Protein AF-A0A660XBN3-F1 (afdb_monomer_lite)

Structure (mmCIF, N/CA/C/O backbone):
data_AF-A0A660XBN3-F1
#
_entry.id   AF-A0A660XBN3-F1
#
loop_
_atom_site.group_PDB
_atom_site.id
_atom_site.type_symbol
_atom_site.label_atom_id
_atom_site.label_alt_id
_atom_site.label_comp_id
_atom_site.label_asym_id
_atom_site.label_entity_id
_atom_site.label_seq_id
_atom_site.pdbx_PDB_ins_code
_atom_site.Cartn_x
_atom_site.Cartn_y
_atom_site.Cartn_z
_atom_site.occupancy
_atom_site.B_iso_or_equiv
_atom_site.auth_seq_id
_atom_site.auth_comp_id
_atom_site.auth_asym_id
_atom_site.auth_atom_id
_atom_site.pdbx_PDB_model_num
ATOM 1 N N . MET A 1 1 ? -25.015 -13.557 -4.020 1.00 44.12 1 MET A N 1
ATOM 2 C CA . MET A 1 1 ? -23.562 -13.424 -3.780 1.00 44.12 1 MET A CA 1
ATOM 3 C C . MET A 1 1 ? -23.362 -12.392 -2.683 1.00 44.12 1 MET A C 1
ATOM 5 O O . MET A 1 1 ? -23.742 -11.255 -2.898 1.00 44.12 1 MET A O 1
ATOM 9 N N . GLY A 1 2 ? -22.873 -12.785 -1.503 1.00 47.41 2 GLY A N 1
ATOM 10 C CA . GLY A 1 2 ? -22.709 -11.853 -0.381 1.00 47.41 2 GLY A CA 1
ATOM 11 C C . GLY A 1 2 ? -21.627 -10.809 -0.650 1.00 47.41 2 GLY A C 1
ATOM 12 O O . GLY A 1 2 ? -20.567 -11.155 -1.177 1.00 47.41 2 GLY A O 1
ATOM 13 N N . ASP A 1 3 ? -21.902 -9.559 -0.277 1.00 54.78 3 ASP A N 1
ATOM 14 C CA . ASP A 1 3 ? -20.990 -8.418 -0.332 1.00 54.78 3 ASP A CA 1
ATOM 15 C C . ASP A 1 3 ? -19.648 -8.749 0.333 1.00 54.78 3 ASP A C 1
ATOM 17 O O . ASP A 1 3 ? -19.483 -8.665 1.555 1.00 54.78 3 ASP A O 1
ATOM 21 N N . LYS A 1 4 ? -18.650 -9.149 -0.459 1.00 61.28 4 LYS A N 1
ATOM 22 C CA . LYS A 1 4 ? -17.285 -9.319 0.043 1.00 61.28 4 LYS A CA 1
ATOM 23 C C . LYS A 1 4 ? -16.676 -7.933 0.234 1.00 61.28 4 LYS A C 1
ATOM 25 O O . LYS A 1 4 ? -15.980 -7.426 -0.638 1.00 61.28 4 LYS A O 1
ATOM 30 N N . LYS A 1 5 ? -16.953 -7.317 1.386 1.00 79.25 5 LYS A N 1
ATOM 31 C CA . LYS A 1 5 ? -16.292 -6.077 1.809 1.00 79.25 5 LYS A CA 1
ATOM 32 C C . LYS A 1 5 ? -14.772 -6.262 1.793 1.00 79.25 5 LYS A C 1
ATOM 34 O O . LYS A 1 5 ? -14.265 -7.266 2.297 1.00 79.25 5 LYS A O 1
ATOM 39 N N . THR A 1 6 ? -14.063 -5.279 1.244 1.00 92.00 6 THR A N 1
ATOM 40 C CA . THR A 1 6 ? -12.599 -5.177 1.269 1.00 92.00 6 THR A CA 1
ATOM 41 C C . THR A 1 6 ? -12.109 -5.122 2.719 1.00 92.00 6 THR A C 1
ATOM 43 O O . THR A 1 6 ? -12.410 -4.169 3.431 1.00 92.00 6 THR A O 1
ATOM 46 N N . LYS A 1 7 ? -11.374 -6.149 3.166 1.00 94.81 7 LYS A N 1
ATOM 47 C CA . LYS A 1 7 ? -10.889 -6.289 4.556 1.00 94.81 7 LYS A CA 1
ATOM 48 C C . LYS A 1 7 ? -9.453 -5.811 4.749 1.00 94.81 7 LYS A C 1
ATOM 50 O O . LYS A 1 7 ? -8.996 -5.680 5.882 1.00 94.81 7 LYS A O 1
ATOM 55 N N . GLY A 1 8 ? -8.720 -5.587 3.665 1.00 95.81 8 GLY A N 1
ATOM 56 C CA . GLY A 1 8 ? -7.348 -5.103 3.706 1.00 95.81 8 GLY A CA 1
ATOM 57 C C . GLY A 1 8 ? -7.087 -4.000 2.696 1.00 95.81 8 GLY A C 1
ATOM 58 O O . GLY A 1 8 ? -7.923 -3.695 1.853 1.00 95.81 8 GLY A O 1
ATOM 59 N N . HIS A 1 9 ? -5.903 -3.416 2.776 1.00 96.12 9 HIS A N 1
ATOM 60 C CA . HIS A 1 9 ? -5.428 -2.416 1.830 1.00 96.12 9 HIS A CA 1
ATOM 61 C C . HIS A 1 9 ? -3.929 -2.612 1.627 1.00 96.12 9 HIS A C 1
ATOM 63 O O . HIS A 1 9 ? -3.234 -3.057 2.542 1.00 96.12 9 HIS A O 1
ATOM 69 N N . VAL A 1 10 ? -3.438 -2.340 0.422 1.00 96.94 10 VAL A N 1
ATOM 70 C CA . VAL A 1 10 ? -2.020 -2.488 0.091 1.00 96.94 10 VAL A CA 1
ATOM 71 C C . VAL A 1 10 ? -1.501 -1.164 -0.426 1.00 96.94 10 VAL A C 1
ATOM 73 O O . VAL A 1 10 ? -2.105 -0.558 -1.305 1.00 96.94 10 VAL A O 1
ATOM 76 N N . VAL A 1 11 ? -0.361 -0.750 0.109 1.00 96.62 11 VAL A N 1
ATOM 77 C CA . VAL A 1 11 ? 0.381 0.417 -0.359 1.00 96.62 11 VAL A CA 1
ATOM 78 C C . VAL A 1 11 ? 1.691 -0.079 -0.931 1.00 96.62 11 VAL A C 1
ATOM 80 O O . VAL A 1 11 ? 2.407 -0.835 -0.274 1.00 96.62 11 VAL A O 1
ATOM 83 N N . VAL A 1 12 ? 1.982 0.335 -2.161 1.00 97.56 12 VAL A N 1
ATOM 84 C CA . VAL A 1 12 ? 3.256 0.053 -2.817 1.00 97.56 12 VAL A CA 1
ATOM 85 C C . VAL A 1 12 ? 4.088 1.326 -2.810 1.00 97.56 12 VAL A C 1
ATOM 87 O O . VAL A 1 12 ? 3.645 2.361 -3.308 1.00 97.56 12 VAL A O 1
ATOM 90 N N . ASN A 1 13 ? 5.294 1.252 -2.253 1.00 97.38 13 ASN A N 1
ATOM 91 C CA . ASN A 1 13 ? 6.286 2.299 -2.426 1.00 97.38 13 ASN A CA 1
ATOM 92 C C . ASN A 1 13 ? 6.848 2.203 -3.849 1.00 97.38 13 ASN A C 1
ATOM 94 O O . ASN A 1 13 ? 7.551 1.254 -4.201 1.00 97.38 13 ASN A O 1
ATOM 98 N N . ILE A 1 14 ? 6.503 3.199 -4.661 1.00 97.19 14 ILE A N 1
ATOM 99 C CA . ILE A 1 14 ? 6.804 3.254 -6.092 1.00 97.19 14 ILE A CA 1
ATOM 100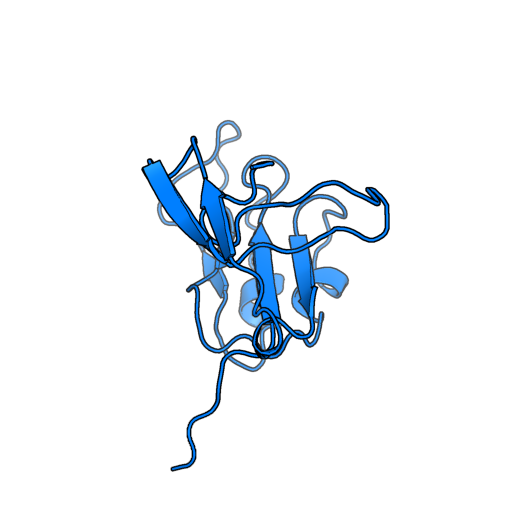 C C . ILE A 1 14 ? 8.316 3.228 -6.356 1.00 97.19 14 ILE A C 1
ATOM 102 O O . ILE A 1 14 ? 8.740 2.587 -7.311 1.00 97.19 14 ILE A O 1
ATOM 106 N N . GLU A 1 15 ? 9.131 3.859 -5.508 1.00 96.69 15 GLU A N 1
ATOM 107 C CA . GLU A 1 15 ? 10.580 3.998 -5.735 1.00 96.69 15 GLU A CA 1
ATOM 108 C C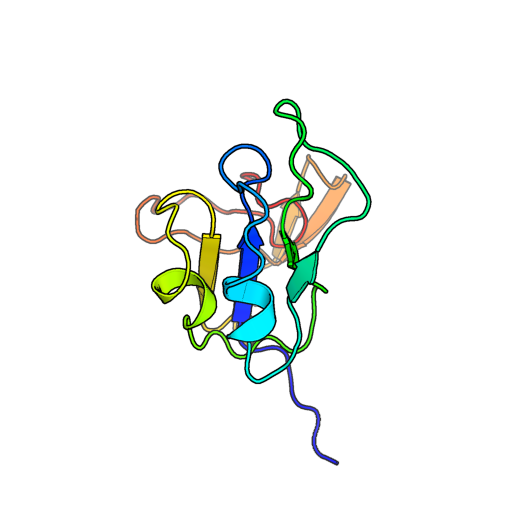 . GLU A 1 15 ? 11.400 2.792 -5.243 1.00 96.69 15 GLU A C 1
ATOM 110 O O . GLU A 1 15 ? 12.469 2.488 -5.783 1.00 96.69 15 GLU A O 1
ATOM 115 N N . GLU A 1 16 ? 10.875 2.062 -4.258 1.00 97.44 16 GLU A N 1
ATOM 116 C CA . GLU A 1 16 ? 11.467 0.810 -3.765 1.00 97.44 16 GLU A CA 1
ATOM 117 C C . GLU A 1 16 ? 11.054 -0.397 -4.620 1.00 97.44 16 GLU A C 1
ATOM 119 O O . GLU A 1 16 ? 11.783 -1.382 -4.730 1.00 97.44 16 GLU A O 1
ATOM 124 N N . CYS A 1 17 ? 9.886 -0.340 -5.265 1.00 98.25 17 CYS A N 1
ATOM 125 C CA . CYS A 1 17 ? 9.406 -1.424 -6.109 1.00 98.25 17 CYS A CA 1
ATOM 126 C C . CYS A 1 17 ? 10.233 -1.550 -7.401 1.00 98.25 17 CYS A C 1
ATOM 128 O O . CYS A 1 17 ? 10.216 -0.674 -8.264 1.00 98.25 17 CYS A O 1
ATOM 130 N N . LYS A 1 18 ? 10.887 -2.703 -7.581 1.00 97.62 18 LYS A N 1
ATOM 131 C CA . LYS A 1 18 ? 11.665 -3.038 -8.791 1.00 97.62 18 LYS A CA 1
ATOM 132 C C . LYS A 1 18 ? 10.862 -3.749 -9.888 1.00 97.62 18 LYS A C 1
ATOM 134 O O . LYS A 1 18 ? 11.440 -4.256 -10.841 1.00 97.62 18 LYS A O 1
ATOM 139 N N . GLY A 1 19 ? 9.538 -3.841 -9.749 1.00 97.38 19 GLY A N 1
ATOM 140 C CA . GLY A 1 19 ? 8.670 -4.376 -10.806 1.00 97.38 19 GLY A CA 1
ATOM 141 C C . GLY A 1 19 ? 8.838 -5.867 -11.127 1.00 97.38 19 GLY A C 1
ATOM 142 O O . GLY A 1 19 ? 8.562 -6.276 -12.246 1.00 97.38 19 GLY A O 1
ATOM 143 N N . CYS A 1 20 ? 9.279 -6.696 -10.173 1.00 97.69 20 CYS A N 1
ATOM 144 C CA . CYS A 1 20 ? 9.540 -8.127 -10.408 1.00 97.69 20 CYS A CA 1
ATOM 145 C C . CYS A 1 20 ? 8.290 -9.007 -10.620 1.00 97.69 20 CYS A C 1
ATOM 147 O O . CYS A 1 20 ? 8.433 -10.185 -10.919 1.00 97.69 20 CYS A O 1
ATOM 149 N N . GLY A 1 21 ? 7.078 -8.488 -10.402 1.00 97.69 21 GLY A N 1
ATOM 150 C CA . GLY A 1 21 ? 5.823 -9.220 -10.639 1.00 97.69 21 GLY A CA 1
ATOM 151 C C . GLY A 1 21 ? 5.444 -10.288 -9.601 1.00 97.69 21 GLY A C 1
ATOM 152 O O . GLY A 1 21 ? 4.276 -10.656 -9.528 1.00 97.69 21 GLY A O 1
ATOM 153 N N . LEU A 1 22 ? 6.352 -10.717 -8.717 1.00 98.44 22 LEU A N 1
ATOM 154 C CA . LEU A 1 22 ? 6.089 -11.797 -7.746 1.00 98.44 22 LEU A CA 1
ATOM 155 C C . LEU A 1 22 ? 4.850 -11.559 -6.866 1.00 98.44 22 LEU A C 1
ATOM 157 O O . LEU A 1 22 ? 4.083 -12.476 -6.589 1.00 98.44 22 LEU A O 1
ATOM 161 N N . CYS A 1 23 ? 4.623 -10.318 -6.430 1.00 98.38 23 CYS A N 1
ATOM 162 C CA . CYS A 1 23 ? 3.456 -9.969 -5.617 1.00 98.38 23 CYS A CA 1
ATOM 163 C C . CYS A 1 23 ? 2.132 -10.006 -6.399 1.00 98.38 23 CYS A C 1
ATOM 165 O O . CYS A 1 23 ? 1.084 -10.231 -5.793 1.00 98.38 23 CYS A O 1
ATOM 167 N N . VAL A 1 24 ? 2.180 -9.785 -7.717 1.00 98.44 24 VAL A N 1
ATOM 168 C CA . VAL A 1 24 ? 1.029 -9.880 -8.623 1.00 98.44 24 VAL A CA 1
ATOM 169 C C . VAL A 1 24 ? 0.632 -11.345 -8.766 1.00 98.44 24 VAL A C 1
ATOM 171 O O . VAL A 1 24 ? -0.515 -11.683 -8.491 1.00 98.44 24 VAL A O 1
ATOM 174 N N . GLU A 1 25 ? 1.592 -12.217 -9.084 1.00 98.44 25 GLU A N 1
ATOM 175 C CA . GLU A 1 25 ? 1.364 -13.661 -9.230 1.00 98.44 25 GLU A CA 1
ATOM 176 C C . GLU A 1 25 ? 0.915 -14.323 -7.923 1.00 98.44 25 GLU A C 1
ATOM 178 O O . GLU A 1 25 ? 0.013 -15.158 -7.913 1.00 98.44 25 GLU A O 1
ATOM 183 N N . ALA A 1 26 ? 1.506 -13.927 -6.794 1.00 98.06 26 ALA A N 1
ATOM 184 C CA . ALA A 1 26 ? 1.199 -14.521 -5.498 1.00 98.06 26 ALA A CA 1
ATOM 185 C C . ALA A 1 26 ? -0.148 -14.059 -4.906 1.00 98.06 26 ALA A C 1
ATOM 187 O O . ALA A 1 26 ? -0.573 -14.576 -3.870 1.00 98.06 26 ALA A O 1
ATOM 188 N N . CYS A 1 27 ? -0.822 -13.065 -5.496 1.00 98.31 27 CYS A N 1
ATOM 189 C CA . CYS A 1 27 ? -2.054 -12.515 -4.942 1.00 98.31 27 CYS A CA 1
ATOM 190 C C . CYS A 1 27 ? -3.255 -13.447 -5.207 1.00 98.31 27 CYS A C 1
ATOM 192 O O . CYS A 1 27 ? -3.773 -13.465 -6.320 1.00 98.31 27 CYS A O 1
ATOM 194 N N . PRO A 1 28 ? -3.831 -14.128 -4.194 1.00 97.44 28 PRO A N 1
ATOM 195 C CA . PRO A 1 28 ? -4.888 -15.124 -4.422 1.00 97.44 28 PRO A CA 1
ATOM 196 C C . PRO A 1 28 ? -6.223 -14.519 -4.888 1.00 97.44 28 PRO A C 1
ATOM 198 O O . PRO A 1 28 ? -7.143 -15.241 -5.263 1.00 97.44 28 PRO A O 1
ATOM 201 N N . VAL A 1 29 ? -6.359 -13.195 -4.793 1.00 97.12 29 VAL A N 1
ATOM 202 C CA . VAL A 1 29 ? -7.564 -12.444 -5.173 1.00 97.12 29 VAL A CA 1
ATOM 203 C C . VAL A 1 29 ? -7.304 -11.453 -6.310 1.00 97.12 29 VAL A C 1
ATOM 205 O O . VAL A 1 29 ? -8.202 -10.686 -6.641 1.00 97.12 29 VAL A O 1
ATOM 208 N N . ASN A 1 30 ? -6.109 -11.478 -6.915 1.00 97.38 30 ASN A N 1
ATOM 209 C CA . ASN A 1 30 ? -5.754 -10.706 -8.113 1.00 97.38 30 ASN A CA 1
ATOM 210 C C . ASN A 1 30 ? -6.038 -9.194 -8.005 1.00 97.38 30 ASN A C 1
ATOM 212 O O . ASN A 1 30 ? -6.624 -8.590 -8.901 1.00 97.38 30 ASN A O 1
ATOM 216 N N . VAL A 1 31 ? -5.648 -8.573 -6.885 1.00 97.88 31 VAL A N 1
ATOM 217 C CA . VAL A 1 31 ? -5.857 -7.127 -6.644 1.00 97.88 31 VAL A CA 1
ATOM 218 C C . VAL A 1 31 ? -4.598 -6.281 -6.841 1.00 97.88 31 VAL A C 1
ATOM 220 O O . VAL A 1 31 ? -4.627 -5.071 -6.618 1.00 97.88 31 VAL A O 1
ATOM 223 N N . LEU A 1 32 ? -3.494 -6.909 -7.237 1.00 98.31 32 LEU A N 1
ATOM 224 C CA . LEU A 1 32 ? -2.248 -6.249 -7.614 1.00 98.31 32 LEU A CA 1
ATOM 225 C C . LEU A 1 32 ? -2.023 -6.434 -9.113 1.00 98.31 32 LEU A C 1
ATOM 227 O O . LEU A 1 32 ? -2.378 -7.473 -9.660 1.00 98.31 32 LEU A O 1
ATOM 231 N N . TYR A 1 33 ? -1.436 -5.437 -9.762 1.00 98.25 33 TYR A N 1
ATOM 232 C CA . TYR A 1 33 ? -1.087 -5.474 -11.181 1.00 98.25 33 TYR A CA 1
ATOM 233 C C . TYR A 1 33 ? 0.180 -4.661 -11.435 1.00 98.25 33 TYR A C 1
ATOM 235 O O . TYR A 1 33 ? 0.601 -3.870 -10.591 1.00 98.25 33 TYR A O 1
ATOM 243 N N . GLN A 1 34 ? 0.808 -4.864 -12.587 1.00 97.88 34 GLN A N 1
ATOM 244 C CA . GLN A 1 34 ? 1.985 -4.104 -12.988 1.00 97.88 34 GLN A CA 1
ATOM 245 C C . GLN A 1 34 ? 1.559 -2.788 -13.653 1.00 97.88 34 GLN A C 1
ATOM 247 O O . GLN A 1 34 ? 0.706 -2.775 -14.536 1.00 97.88 34 GLN A O 1
ATOM 252 N N . SER A 1 35 ? 2.130 -1.677 -13.197 1.00 97.56 35 SER A N 1
ATOM 253 C CA . SER A 1 35 ? 1.891 -0.335 -13.732 1.00 97.56 35 SER A CA 1
ATOM 254 C C . SER A 1 35 ? 2.396 -0.212 -15.168 1.00 97.56 35 SER A C 1
ATOM 256 O O . SER A 1 35 ? 3.516 -0.617 -15.464 1.00 97.56 35 SER A O 1
ATOM 258 N N . GLU A 1 36 ? 1.650 0.476 -16.029 1.00 96.75 36 GLU A N 1
ATOM 259 C CA . GLU A 1 36 ? 2.134 0.903 -17.354 1.00 96.75 36 GLU A CA 1
ATOM 260 C C . GLU A 1 36 ? 3.147 2.059 -17.271 1.00 96.75 36 GLU A C 1
ATOM 262 O O . GLU A 1 36 ? 3.899 2.312 -18.206 1.00 96.75 36 GLU A O 1
ATOM 267 N N . LYS A 1 37 ? 3.194 2.766 -16.136 1.00 97.62 37 LYS A N 1
ATOM 268 C CA . LYS A 1 37 ? 4.133 3.867 -15.881 1.00 97.62 37 LYS A CA 1
ATOM 269 C C . LYS A 1 37 ? 5.433 3.363 -15.266 1.00 97.62 37 LYS A C 1
ATOM 271 O O . LYS A 1 37 ? 5.410 2.434 -14.456 1.00 97.62 37 LYS A O 1
ATOM 276 N N . PHE A 1 38 ? 6.513 4.082 -15.551 1.00 97.81 38 PHE A N 1
ATOM 277 C CA . PHE A 1 38 ? 7.809 3.921 -14.900 1.00 97.81 38 PHE A CA 1
ATOM 278 C C . PHE A 1 38 ? 7.923 4.777 -13.632 1.00 97.81 38 PHE A C 1
ATOM 280 O O . PHE A 1 38 ? 7.368 5.876 -13.568 1.00 97.81 38 PHE A O 1
ATOM 287 N N . ASN A 1 39 ? 8.657 4.279 -12.635 1.00 97.06 39 ASN A N 1
ATOM 288 C CA . ASN A 1 39 ? 9.191 5.103 -11.545 1.00 97.06 39 ASN A CA 1
ATOM 289 C C . ASN A 1 39 ? 10.472 5.841 -11.984 1.00 97.06 39 ASN A C 1
ATOM 291 O O . ASN A 1 39 ? 10.925 5.692 -13.122 1.00 97.06 39 ASN A O 1
ATOM 295 N N . THR A 1 40 ? 11.096 6.608 -11.082 1.00 97.69 40 THR A N 1
ATOM 296 C CA . THR A 1 40 ? 12.313 7.382 -11.412 1.00 97.69 40 THR A CA 1
ATOM 297 C C . THR A 1 40 ? 13.517 6.514 -11.797 1.00 97.69 40 THR A C 1
ATOM 299 O O . THR A 1 40 ? 14.478 7.003 -12.388 1.00 97.69 40 THR A O 1
ATOM 302 N N . ARG A 1 41 ? 13.456 5.212 -11.500 1.00 96.00 41 ARG A N 1
ATOM 303 C CA . ARG A 1 41 ? 14.510 4.222 -11.746 1.00 96.00 41 ARG A CA 1
ATOM 304 C C . ARG A 1 41 ? 14.237 3.347 -12.972 1.00 96.00 41 ARG A C 1
ATOM 306 O O . ARG A 1 41 ? 15.000 2.420 -13.224 1.00 96.00 41 ARG A O 1
ATOM 313 N N . GLY A 1 42 ? 13.168 3.624 -13.722 1.00 97.19 42 GLY A N 1
ATOM 314 C CA . GLY A 1 42 ? 12.833 2.903 -14.951 1.00 97.19 42 GLY A CA 1
ATOM 315 C C . GLY A 1 42 ? 12.120 1.563 -14.743 1.00 97.19 42 GLY A C 1
ATOM 316 O O . GLY A 1 42 ? 12.069 0.764 -15.673 1.00 97.19 42 GLY A O 1
ATOM 317 N N . TYR A 1 43 ? 11.545 1.300 -13.565 1.00 97.88 43 TYR A N 1
ATOM 318 C CA . TYR A 1 43 ? 10.775 0.078 -13.313 1.00 97.88 43 TYR A CA 1
ATOM 319 C C . TYR A 1 43 ? 9.270 0.298 -13.461 1.00 97.88 43 TYR A C 1
ATOM 321 O O . TYR A 1 43 ? 8.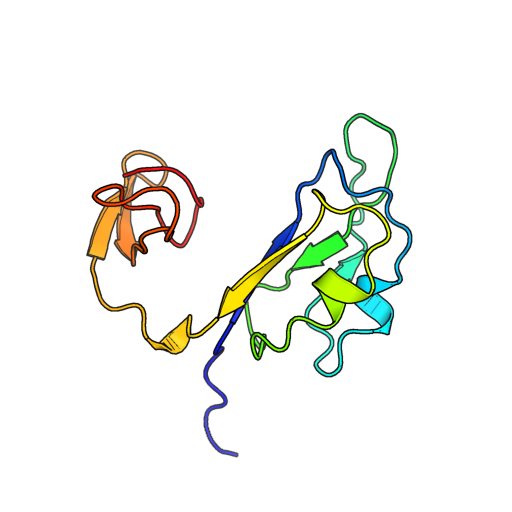713 1.282 -12.965 1.00 97.88 43 TYR A O 1
ATOM 329 N N . HIS A 1 44 ? 8.600 -0.678 -14.071 1.00 97.81 44 HIS A N 1
ATOM 330 C CA . HIS A 1 44 ? 7.149 -0.835 -14.005 1.00 97.81 44 HIS A CA 1
ATOM 331 C C . HIS A 1 44 ? 6.756 -1.390 -12.630 1.00 97.81 44 HIS A C 1
ATOM 333 O O . HIS A 1 44 ? 6.752 -2.597 -12.399 1.00 97.81 44 HIS A O 1
ATOM 339 N N . TYR A 1 45 ? 6.474 -0.499 -11.686 1.00 98.19 45 TYR A N 1
ATOM 340 C CA . TYR A 1 45 ? 6.145 -0.857 -10.307 1.00 98.19 45 TYR A CA 1
ATOM 341 C C . TYR A 1 45 ? 4.776 -1.545 -10.185 1.00 98.19 45 TYR A C 1
ATOM 343 O O . TYR A 1 45 ? 3.911 -1.412 -11.048 1.00 98.19 45 TYR A O 1
ATOM 351 N N . ALA A 1 46 ? 4.552 -2.270 -9.090 1.00 98.31 46 ALA A N 1
ATOM 352 C CA . ALA A 1 46 ? 3.247 -2.857 -8.797 1.00 98.31 46 ALA A CA 1
ATOM 353 C C . ALA A 1 46 ? 2.250 -1.794 -8.299 1.00 98.31 46 ALA A C 1
ATOM 355 O O . ALA A 1 46 ? 2.615 -0.877 -7.568 1.00 98.31 46 ALA A O 1
ATOM 356 N N . GLN A 1 47 ? 0.974 -1.940 -8.640 1.00 97.81 47 GLN A N 1
ATOM 357 C CA . GLN A 1 47 ? -0.122 -1.089 -8.187 1.00 97.81 47 GLN A CA 1
ATOM 358 C C . GLN A 1 47 ? -1.237 -1.923 -7.566 1.00 97.81 47 GLN A C 1
ATOM 360 O O . GLN A 1 47 ? -1.482 -3.064 -7.956 1.00 97.81 47 GLN A O 1
ATOM 365 N N . TYR A 1 48 ? -1.919 -1.333 -6.586 1.00 97.12 48 TYR A N 1
ATOM 366 C CA . TYR A 1 48 ? -3.099 -1.904 -5.949 1.00 97.12 48 TYR A CA 1
ATOM 367 C C . TYR A 1 48 ? -4.371 -1.376 -6.615 1.00 97.12 48 TYR A C 1
ATOM 369 O O . TYR A 1 48 ? -4.505 -0.179 -6.856 1.00 97.12 48 TYR A O 1
ATOM 377 N N . LYS A 1 49 ? -5.325 -2.271 -6.887 1.00 95.50 49 LYS A N 1
ATOM 378 C CA . LYS A 1 49 ? -6.609 -1.944 -7.525 1.00 95.50 49 LYS A CA 1
ATOM 379 C C . LYS A 1 49 ? -7.509 -1.043 -6.671 1.00 95.50 49 LYS A C 1
ATOM 381 O O . LYS A 1 49 ? -8.325 -0.309 -7.215 1.00 95.50 49 LYS A O 1
ATOM 386 N N . GLY A 1 50 ? -7.360 -1.087 -5.347 1.00 92.31 50 GLY A N 1
ATOM 387 C CA . GLY A 1 50 ? -8.162 -0.296 -4.407 1.00 92.31 50 GLY A CA 1
ATOM 388 C C . GLY A 1 50 ? -9.274 -1.086 -3.711 1.00 92.31 50 GLY A C 1
ATOM 389 O O . GLY A 1 50 ? -9.683 -0.711 -2.611 1.00 92.31 50 GLY A O 1
ATOM 390 N N . ASP A 1 51 ? -9.703 -2.217 -4.274 1.00 93.50 51 ASP A N 1
ATOM 391 C CA . ASP A 1 51 ? -10.768 -3.067 -3.739 1.00 93.50 51 ASP A CA 1
ATOM 392 C C . ASP A 1 51 ? -10.397 -4.560 -3.703 1.00 93.50 51 ASP A C 1
ATOM 394 O O . ASP A 1 51 ? -9.362 -4.985 -4.211 1.00 93.50 51 ASP A O 1
ATOM 398 N N . GLY A 1 52 ? -11.213 -5.368 -3.017 1.00 94.56 52 GLY A N 1
ATOM 399 C CA . GLY A 1 52 ? -11.111 -6.833 -3.012 1.00 94.56 52 GLY A CA 1
ATOM 400 C C . GLY A 1 52 ? -9.993 -7.425 -2.145 1.00 94.56 52 GLY A C 1
ATOM 401 O O . GLY A 1 52 ? -9.963 -8.639 -1.937 1.00 94.56 52 GLY A O 1
ATOM 402 N N . CYS A 1 53 ? -9.091 -6.606 -1.595 1.00 97.00 53 CYS A N 1
ATOM 403 C CA . CYS A 1 53 ? -8.013 -7.091 -0.737 1.00 97.00 53 CYS A CA 1
ATOM 404 C C . CYS A 1 53 ? -8.549 -7.718 0.561 1.00 97.00 53 CYS A C 1
ATOM 406 O O . CYS A 1 53 ? -9.401 -7.164 1.262 1.00 97.00 53 CYS A O 1
ATOM 408 N N . THR A 1 54 ? -7.997 -8.880 0.911 1.00 96.88 54 THR A N 1
ATOM 409 C CA . THR A 1 54 ? -8.327 -9.622 2.136 1.00 96.88 54 THR A CA 1
ATOM 410 C C . THR A 1 54 ? -7.424 -9.273 3.319 1.00 96.88 54 THR A C 1
ATOM 412 O O . THR A 1 54 ? -7.753 -9.619 4.451 1.00 96.88 54 THR A O 1
ATOM 415 N N . GLY A 1 55 ? -6.284 -8.616 3.073 1.00 96.56 55 GLY A N 1
ATOM 416 C CA . GLY A 1 55 ? -5.253 -8.356 4.084 1.00 96.56 55 GLY A CA 1
ATOM 417 C C . GLY A 1 55 ? -4.405 -9.584 4.447 1.00 96.56 55 GLY A C 1
ATOM 418 O O . GLY A 1 55 ? -3.817 -9.615 5.526 1.00 96.56 55 GLY A O 1
ATOM 419 N N . CYS A 1 56 ? -4.344 -10.607 3.581 1.00 97.31 56 CYS A N 1
ATOM 420 C CA . CYS A 1 56 ? -3.624 -11.862 3.856 1.00 97.31 56 CYS A CA 1
ATOM 421 C C . CYS A 1 56 ? -2.106 -11.698 4.063 1.00 97.31 56 CYS A C 1
ATOM 423 O O . CYS A 1 56 ? -1.512 -12.482 4.794 1.00 97.31 56 CYS A O 1
ATOM 425 N N . GLY A 1 57 ? -1.481 -10.688 3.453 1.00 97.12 57 GLY A N 1
ATOM 426 C CA . GLY A 1 57 ? -0.048 -10.417 3.602 1.00 97.12 57 GLY A CA 1
ATOM 427 C C . GLY A 1 57 ? 0.878 -11.233 2.695 1.00 97.12 57 GLY A C 1
ATOM 428 O O . GLY A 1 57 ? 2.079 -11.015 2.740 1.00 97.12 57 GLY A O 1
ATOM 429 N N . ILE A 1 58 ? 0.362 -12.120 1.837 1.00 98.12 58 ILE A N 1
ATOM 430 C CA . ILE A 1 58 ? 1.203 -12.950 0.950 1.00 98.12 58 ILE A CA 1
ATOM 431 C C . ILE A 1 58 ? 2.108 -12.086 0.060 1.00 98.12 58 ILE A C 1
ATOM 433 O O . ILE A 1 58 ? 3.297 -12.362 -0.036 1.00 98.12 58 ILE A O 1
ATOM 437 N N . CYS A 1 59 ? 1.577 -10.996 -0.507 1.00 98.06 59 CYS A N 1
ATOM 438 C CA . CYS A 1 59 ? 2.350 -10.071 -1.338 1.00 98.06 59 CYS A CA 1
ATOM 439 C C . CYS A 1 59 ? 3.542 -9.438 -0.605 1.00 98.06 59 CYS A C 1
ATOM 441 O O . CYS A 1 59 ? 4.563 -9.176 -1.230 1.00 98.06 59 CYS A O 1
ATOM 443 N N . PHE A 1 60 ? 3.414 -9.194 0.703 1.00 97.81 60 PHE A N 1
ATOM 444 C CA . PHE A 1 60 ? 4.496 -8.673 1.533 1.00 97.81 60 PHE A CA 1
ATOM 445 C C . PHE A 1 60 ? 5.609 -9.712 1.676 1.00 97.81 60 PHE A C 1
ATOM 447 O O . PHE A 1 60 ? 6.763 -9.410 1.405 1.00 97.81 60 PHE A O 1
ATOM 454 N N . TYR A 1 61 ? 5.254 -10.952 2.025 1.00 97.50 61 TYR A N 1
ATOM 455 C CA . TYR A 1 61 ? 6.229 -12.031 2.209 1.00 97.50 61 TYR A CA 1
ATOM 456 C C . TYR A 1 61 ? 6.869 -12.516 0.904 1.00 97.50 61 TYR A C 1
ATOM 458 O O . TYR A 1 61 ? 7.991 -13.009 0.930 1.00 97.50 61 TYR A O 1
ATOM 466 N N . SER A 1 62 ? 6.181 -12.385 -0.232 1.00 97.62 62 SER A N 1
ATOM 467 C CA . SER A 1 62 ? 6.731 -12.731 -1.545 1.00 97.62 62 SER A CA 1
ATOM 468 C C . SER A 1 62 ? 7.628 -11.637 -2.132 1.00 97.62 62 SER A C 1
ATOM 470 O O . SER A 1 62 ? 8.263 -11.861 -3.160 1.00 97.62 62 SER A O 1
ATOM 472 N N . CYS A 1 63 ? 7.629 -10.428 -1.561 1.00 98.00 63 CYS A N 1
ATOM 473 C CA . CYS A 1 63 ? 8.392 -9.313 -2.104 1.00 98.00 63 CYS A CA 1
ATOM 474 C C . CYS A 1 63 ? 9.866 -9.410 -1.682 1.00 98.00 63 CYS A C 1
ATOM 476 O O . CYS A 1 63 ? 10.142 -9.470 -0.485 1.00 98.00 63 CYS A O 1
ATOM 478 N N . PRO A 1 64 ? 10.825 -9.361 -2.625 1.00 97.38 64 PRO A N 1
ATOM 479 C CA . PRO A 1 64 ? 12.247 -9.348 -2.286 1.00 97.38 64 PRO A CA 1
ATOM 480 C C . PRO A 1 64 ? 12.718 -7.988 -1.744 1.00 97.38 64 PRO A C 1
ATOM 482 O O . PRO A 1 64 ? 13.819 -7.890 -1.211 1.00 97.38 64 PRO A O 1
ATOM 485 N N . GLU A 1 65 ? 11.896 -6.939 -1.869 1.00 97.31 65 GLU A N 1
ATOM 486 C CA . GLU A 1 65 ? 12.210 -5.577 -1.436 1.00 97.31 65 GLU A CA 1
ATOM 487 C C . GLU A 1 65 ? 11.431 -5.244 -0.147 1.00 97.31 65 GLU A C 1
ATOM 489 O O . GLU A 1 65 ? 10.233 -4.944 -0.213 1.00 97.31 65 GLU A O 1
ATOM 494 N N . PRO A 1 66 ? 12.068 -5.267 1.038 1.00 88.38 66 PRO A N 1
ATOM 495 C CA . PRO A 1 66 ? 11.364 -5.177 2.323 1.00 88.38 66 PRO A CA 1
ATOM 496 C C . PRO A 1 66 ? 10.616 -3.848 2.535 1.00 88.38 66 PRO A C 1
ATOM 498 O O . PRO A 1 66 ? 9.661 -3.801 3.306 1.00 88.38 66 PRO A O 1
ATOM 501 N N . GLY A 1 67 ? 11.022 -2.774 1.849 1.00 93.25 67 GLY A N 1
ATOM 502 C CA . GLY A 1 67 ? 10.377 -1.456 1.912 1.00 93.25 67 GLY A CA 1
ATOM 503 C C . GLY A 1 67 ? 9.317 -1.198 0.836 1.00 93.25 67 GLY A C 1
ATOM 504 O O . GLY A 1 67 ? 8.700 -0.132 0.837 1.00 93.25 67 GLY A O 1
ATOM 505 N N . ALA A 1 68 ? 9.101 -2.130 -0.099 1.00 97.50 68 ALA A N 1
ATOM 506 C CA . ALA A 1 68 ? 8.257 -1.874 -1.265 1.00 97.50 68 ALA A CA 1
ATOM 507 C C . ALA A 1 68 ? 6.760 -2.061 -1.003 1.00 97.50 68 ALA A C 1
ATOM 509 O O . ALA A 1 68 ? 5.954 -1.429 -1.681 1.00 97.50 68 ALA A O 1
ATOM 510 N N . ILE A 1 69 ? 6.360 -2.915 -0.058 1.00 97.62 69 ILE A N 1
ATOM 511 C CA . ILE A 1 69 ? 4.950 -3.244 0.182 1.00 97.62 69 ILE A CA 1
ATOM 512 C C . ILE A 1 69 ? 4.605 -3.030 1.651 1.00 97.62 69 ILE A C 1
ATOM 514 O O . ILE A 1 69 ? 5.304 -3.483 2.547 1.00 97.62 69 ILE A O 1
ATOM 518 N N . THR A 1 70 ? 3.476 -2.376 1.907 1.00 96.06 70 THR A N 1
ATOM 519 C CA . THR A 1 70 ? 2.843 -2.309 3.227 1.00 96.06 70 THR A CA 1
ATOM 520 C C . THR A 1 70 ? 1.427 -2.860 3.129 1.00 96.06 70 THR A C 1
ATOM 522 O O . THR A 1 70 ? 0.679 -2.511 2.213 1.00 96.06 70 THR A O 1
ATOM 525 N N . VAL A 1 71 ? 1.046 -3.727 4.070 1.00 96.44 71 VAL A N 1
ATOM 526 C CA . VAL A 1 71 ? -0.274 -4.370 4.098 1.00 96.44 71 VAL A CA 1
ATOM 527 C C . VAL A 1 71 ? -1.030 -3.950 5.348 1.00 96.44 71 VAL A C 1
ATOM 529 O O . VAL A 1 71 ? -0.627 -4.249 6.468 1.00 96.44 71 VAL A O 1
ATOM 532 N N . PHE A 1 72 ? -2.178 -3.320 5.139 1.00 94.81 72 PHE A N 1
ATOM 533 C CA . PHE A 1 72 ? -3.114 -2.939 6.186 1.00 94.81 72 PHE A CA 1
ATOM 534 C C . PHE A 1 72 ? -4.175 -4.024 6.337 1.00 94.81 72 PHE A C 1
ATOM 536 O O . PHE A 1 72 ? -4.784 -4.467 5.357 1.00 94.81 72 PHE A O 1
ATOM 543 N N . LYS A 1 73 ? -4.414 -4.448 7.577 1.00 93.12 73 LYS A N 1
ATOM 544 C CA . LYS A 1 73 ? -5.463 -5.411 7.937 1.00 93.12 73 LYS A CA 1
ATOM 545 C C . LYS A 1 73 ? -6.650 -4.681 8.560 1.00 93.12 73 LYS A C 1
ATOM 547 O O . LYS A 1 73 ? -6.490 -3.594 9.103 1.00 93.12 73 LYS A O 1
ATOM 552 N N . ARG A 1 74 ? -7.827 -5.317 8.531 1.00 91.62 74 ARG A N 1
ATOM 553 C CA . ARG A 1 74 ? -9.077 -4.795 9.119 1.00 91.62 74 ARG A CA 1
ATOM 554 C C . ARG A 1 74 ? -9.487 -3.430 8.546 1.00 91.62 74 ARG A C 1
ATOM 556 O O . ARG A 1 74 ? -10.043 -2.597 9.255 1.00 91.62 74 ARG A O 1
ATOM 563 N N . TRP A 1 75 ? -9.228 -3.207 7.258 1.00 93.31 75 TRP A N 1
ATOM 564 C CA . TRP A 1 75 ? -9.600 -1.979 6.547 1.00 93.31 75 TRP A CA 1
ATOM 565 C C . TRP A 1 75 ? -11.115 -1.724 6.581 1.00 93.31 75 TRP A C 1
ATOM 567 O O . TRP A 1 75 ? -11.564 -0.585 6.649 1.00 93.31 75 TRP A O 1
ATOM 577 N N . ASP A 1 76 ? -11.907 -2.796 6.640 1.00 91.38 76 ASP A N 1
ATOM 578 C CA . ASP A 1 76 ? -13.363 -2.774 6.799 1.00 91.38 76 ASP A CA 1
ATOM 579 C C . ASP A 1 76 ? -13.841 -2.231 8.157 1.00 91.38 76 ASP A C 1
ATOM 581 O O . ASP A 1 76 ? -15.036 -1.986 8.329 1.00 91.38 76 ASP A O 1
ATOM 585 N N . LYS A 1 77 ? -12.939 -2.080 9.134 1.00 91.69 77 LYS A N 1
ATOM 586 C CA . LYS A 1 77 ? -13.247 -1.606 10.490 1.00 91.69 77 LYS A CA 1
ATOM 587 C C . LYS A 1 77 ? -12.945 -0.128 10.705 1.00 91.69 77 LYS A C 1
ATOM 589 O O . LYS A 1 77 ? -13.183 0.368 11.801 1.00 91.69 77 LYS A O 1
ATOM 594 N N . ILE A 1 78 ? -12.443 0.577 9.694 1.00 91.88 78 ILE A N 1
ATOM 595 C CA . ILE A 1 78 ? -12.169 2.008 9.809 1.00 91.88 78 ILE A CA 1
ATOM 596 C C . ILE A 1 78 ? -13.494 2.777 9.803 1.00 91.88 78 ILE A C 1
ATOM 598 O O . ILE A 1 78 ? -14.241 2.741 8.826 1.00 91.88 78 ILE A O 1
ATOM 602 N N . THR A 1 79 ? -13.774 3.487 10.894 1.00 92.88 79 THR A N 1
ATOM 603 C CA . THR A 1 79 ? -15.018 4.257 11.066 1.00 92.88 79 THR A CA 1
ATOM 604 C C . THR A 1 79 ? -14.787 5.727 11.387 1.00 92.88 79 THR A C 1
ATOM 606 O O . THR A 1 79 ? -15.677 6.541 11.151 1.00 92.88 79 THR A O 1
ATOM 609 N N . GLU A 1 80 ? -13.617 6.084 11.919 1.00 95.00 80 GLU A N 1
ATOM 610 C CA . GLU A 1 80 ? -13.305 7.462 12.291 1.00 95.00 80 GLU A CA 1
ATOM 611 C C . GLU A 1 80 ? -13.082 8.321 11.045 1.00 95.00 80 GLU A C 1
ATOM 613 O O . GLU A 1 80 ? -12.394 7.904 10.111 1.00 95.00 80 GLU A O 1
ATOM 618 N N . LYS A 1 81 ? -13.660 9.525 11.034 1.00 96.12 81 LYS A N 1
ATOM 619 C CA . LYS A 1 81 ? -13.495 10.510 9.965 1.00 96.12 81 LYS A CA 1
ATOM 620 C C . LYS A 1 81 ? -12.849 11.777 10.496 1.00 96.12 81 LYS A C 1
ATOM 622 O O . LYS A 1 81 ? -13.167 12.219 11.596 1.00 96.12 81 LYS A O 1
ATOM 627 N N . ARG A 1 82 ? -11.981 12.381 9.686 1.00 96.25 82 ARG A N 1
ATOM 628 C CA . ARG A 1 82 ? -11.383 13.698 9.939 1.00 96.25 82 ARG A CA 1
ATOM 629 C C . ARG A 1 82 ? -11.227 14.467 8.635 1.00 96.25 82 ARG A C 1
ATOM 631 O O . ARG A 1 82 ? -11.155 13.874 7.556 1.00 96.25 82 ARG A O 1
ATOM 638 N N . PHE A 1 83 ? -11.161 15.790 8.735 1.00 96.94 83 PHE A N 1
ATOM 639 C CA . PHE A 1 83 ? -10.866 16.643 7.591 1.00 96.94 83 PHE A CA 1
ATOM 640 C C . PHE A 1 83 ? -9.405 16.465 7.164 1.00 96.94 83 PHE A C 1
ATOM 642 O O . PHE A 1 83 ? -8.492 16.681 7.954 1.00 96.94 83 PHE A O 1
ATOM 649 N N . CYS A 1 84 ? -9.178 16.074 5.913 1.00 96.75 84 CYS A N 1
ATOM 650 C CA . CYS A 1 84 ? -7.847 15.916 5.347 1.00 96.75 84 CYS A CA 1
ATOM 651 C C . CYS A 1 84 ? -7.513 17.120 4.464 1.00 96.75 84 CYS A C 1
ATOM 653 O O . CYS A 1 84 ? -8.051 17.244 3.365 1.00 96.75 84 CYS A O 1
ATOM 655 N N . LYS A 1 85 ? -6.550 17.947 4.887 1.00 96.25 85 LYS A N 1
ATOM 656 C CA . LYS A 1 85 ? -6.063 19.095 4.096 1.00 96.25 85 LYS A CA 1
ATOM 657 C C . LYS A 1 85 ? -5.501 18.692 2.727 1.00 96.25 85 LYS A C 1
ATOM 659 O O . LYS A 1 85 ? -5.601 19.448 1.774 1.00 96.25 85 LYS A O 1
ATOM 664 N N . ASN A 1 86 ? -4.934 17.489 2.614 1.00 95.50 86 ASN A N 1
ATOM 665 C CA . ASN A 1 86 ? -4.361 16.985 1.361 1.00 95.50 86 ASN A CA 1
ATOM 666 C C . ASN A 1 86 ? -5.415 16.519 0.343 1.00 95.50 86 ASN A C 1
ATOM 668 O O . ASN A 1 86 ? -5.108 16.421 -0.841 1.00 95.50 86 ASN A O 1
ATOM 672 N N . CYS A 1 87 ? -6.618 16.169 0.800 1.00 95.00 87 CYS A N 1
ATOM 673 C CA . CYS A 1 87 ? -7.718 15.710 -0.054 1.00 95.00 87 CYS A CA 1
ATOM 674 C C . CYS A 1 87 ? -8.882 16.705 -0.109 1.00 95.00 87 CYS A C 1
ATOM 676 O O . CYS A 1 87 ? -9.915 16.347 -0.675 1.00 95.00 87 CYS A O 1
ATOM 678 N N . ASP A 1 88 ? -8.719 17.860 0.541 1.00 95.94 88 ASP A N 1
ATOM 679 C CA . ASP A 1 88 ? -9.711 18.917 0.732 1.00 95.94 88 ASP A CA 1
ATOM 680 C C . ASP A 1 88 ? -11.116 18.387 1.069 1.00 95.94 88 ASP A C 1
ATOM 682 O O . ASP A 1 88 ? -12.076 18.537 0.317 1.00 95.94 88 ASP A O 1
ATOM 686 N N . GLY A 1 89 ? -11.231 17.653 2.180 1.00 95.19 89 GLY A N 1
ATOM 687 C CA . GLY A 1 89 ? -12.521 17.115 2.613 1.00 95.19 89 GLY A CA 1
ATOM 688 C C . GLY A 1 89 ? -12.441 16.088 3.736 1.00 95.19 89 GLY A C 1
ATOM 689 O O . GLY A 1 89 ? -11.360 15.650 4.136 1.00 95.19 89 GLY A O 1
ATOM 690 N N . GLU A 1 90 ? -13.605 15.674 4.238 1.00 96.81 90 GLU A N 1
ATOM 691 C CA . GLU A 1 90 ? -13.708 14.608 5.237 1.00 96.81 90 GLU A CA 1
ATOM 692 C C . GLU A 1 90 ? -13.349 13.242 4.652 1.00 96.81 90 GLU A C 1
ATOM 694 O O . GLU A 1 90 ? -13.896 12.800 3.639 1.00 9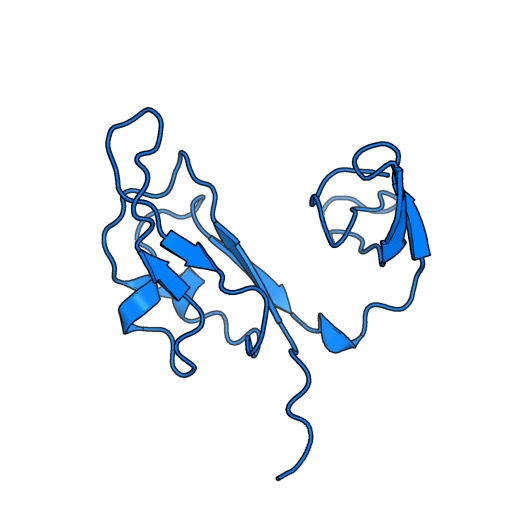6.81 90 GLU A O 1
ATOM 699 N N . ARG A 1 91 ? -12.436 12.541 5.324 1.00 96.12 91 ARG A N 1
ATOM 700 C CA . ARG A 1 91 ? -11.963 11.211 4.938 1.00 96.12 91 ARG A CA 1
ATOM 701 C C . ARG A 1 91 ? -11.939 10.299 6.149 1.00 96.12 91 ARG A C 1
ATOM 703 O O . ARG A 1 91 ? -11.756 10.758 7.272 1.00 96.12 91 ARG A O 1
ATOM 710 N N . PHE A 1 92 ? -12.085 9.001 5.907 1.00 95.06 92 PHE A N 1
ATOM 711 C CA . PHE A 1 92 ? -11.796 8.009 6.932 1.00 95.06 92 PHE A CA 1
ATOM 712 C C . PHE A 1 92 ? -10.309 8.044 7.286 1.00 95.06 92 PHE A C 1
ATOM 714 O O . PHE A 1 92 ? -9.474 8.238 6.393 1.00 95.06 92 PHE A O 1
ATOM 721 N N . VAL A 1 93 ? -9.983 7.848 8.560 1.00 95.12 93 VAL A N 1
ATOM 722 C CA . VAL A 1 93 ? -8.609 7.896 9.065 1.00 95.12 93 VAL A CA 1
ATOM 723 C C . VAL A 1 93 ? -8.245 6.672 9.889 1.00 95.12 93 VAL A C 1
ATOM 725 O O . VAL A 1 93 ? -9.107 6.033 10.482 1.00 95.12 93 VAL A O 1
ATOM 728 N N . PHE A 1 94 ? -6.956 6.360 9.938 1.00 93.50 94 PHE A N 1
ATOM 729 C CA . PHE A 1 94 ? -6.401 5.289 10.761 1.00 93.50 94 PHE A CA 1
ATOM 730 C C . PHE A 1 94 ? -5.152 5.766 11.507 1.00 93.50 94 PHE A C 1
ATOM 732 O O . PHE A 1 94 ? -4.555 6.779 11.147 1.00 93.50 94 PHE A O 1
ATOM 739 N N . THR A 1 95 ? -4.739 5.007 12.517 1.00 91.62 95 THR A N 1
ATOM 740 C CA . THR A 1 95 ? -3.510 5.239 13.289 1.00 91.62 95 THR A CA 1
ATOM 741 C C . THR A 1 95 ? -2.544 4.091 13.028 1.00 91.62 95 THR A C 1
ATOM 743 O O . THR A 1 95 ? -2.969 2.944 12.883 1.00 91.62 95 THR A O 1
ATOM 746 N N . LEU A 1 96 ? -1.2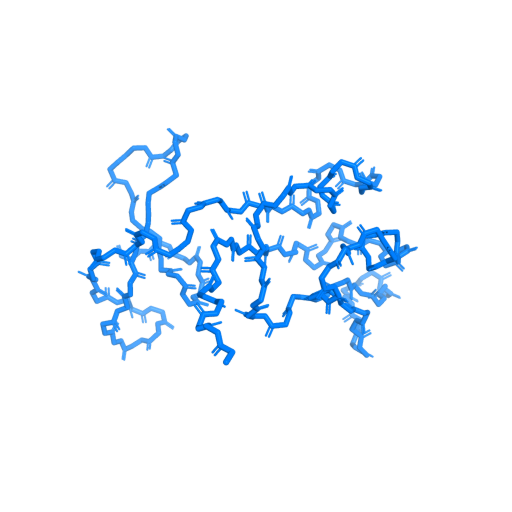51 4.393 12.951 1.00 87.31 96 LEU A N 1
ATOM 747 C CA . LEU A 1 96 ? -0.201 3.381 12.867 1.00 87.31 96 LEU A CA 1
ATOM 748 C C . LEU A 1 96 ? 0.285 3.021 14.275 1.00 87.31 96 LEU A C 1
ATOM 750 O O . LEU A 1 96 ? 0.400 3.900 15.128 1.00 87.31 96 LEU A O 1
ATOM 754 N N . GLU A 1 97 ? 0.582 1.744 14.516 1.00 85.75 97 GLU A N 1
ATOM 755 C CA . GLU A 1 97 ? 1.023 1.255 15.834 1.00 85.75 97 GLU A CA 1
ATOM 756 C C . GLU A 1 97 ? 2.312 1.948 16.310 1.00 85.75 97 GLU A C 1
ATOM 758 O O . GLU A 1 97 ? 2.444 2.267 17.488 1.00 85.75 97 GLU A O 1
ATOM 763 N N . ASP A 1 98 ? 3.226 2.262 15.389 1.00 86.31 98 ASP A N 1
ATOM 764 C CA . ASP A 1 98 ? 4.482 2.975 15.643 1.00 86.31 98 ASP A CA 1
ATOM 765 C C . ASP A 1 98 ? 4.314 4.500 15.789 1.00 86.31 98 ASP A C 1
ATOM 767 O O . ASP A 1 98 ? 5.265 5.195 16.150 1.00 86.31 98 ASP A O 1
ATOM 771 N N . LYS A 1 99 ? 3.118 5.049 15.525 1.00 87.62 99 LYS A N 1
ATOM 772 C CA . LYS A 1 99 ? 2.827 6.496 15.581 1.00 87.62 99 LYS A CA 1
ATOM 773 C C . LYS A 1 99 ? 1.538 6.779 16.358 1.00 87.62 99 LYS A C 1
ATOM 775 O O . LYS A 1 99 ? 0.554 7.248 15.774 1.00 87.62 99 LYS A O 1
ATOM 780 N N . PRO A 1 100 ? 1.527 6.531 17.679 1.00 88.44 100 PRO A N 1
ATOM 781 C CA . PRO A 1 100 ? 0.356 6.781 18.506 1.00 88.44 100 PRO A CA 1
ATOM 782 C C . PRO A 1 100 ? -0.046 8.262 18.464 1.00 88.44 100 PRO A C 1
ATOM 784 O O . PRO A 1 100 ? 0.797 9.157 18.440 1.00 88.44 100 PRO A O 1
ATOM 787 N N . GLY A 1 101 ? -1.353 8.525 18.445 1.00 89.81 101 GLY A N 1
ATOM 788 C CA . GLY A 1 101 ? -1.911 9.883 18.432 1.00 89.81 101 GLY A CA 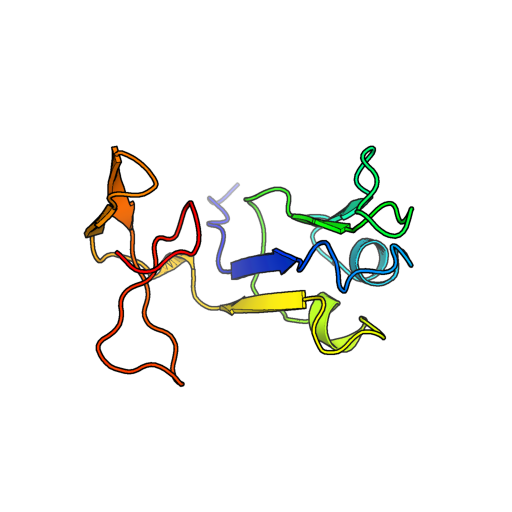1
ATOM 789 C C . GLY A 1 101 ? -1.883 10.601 17.077 1.00 89.81 101 GLY A C 1
ATOM 790 O O . GLY A 1 101 ? -2.440 11.692 16.976 1.00 89.81 101 GLY A O 1
ATOM 791 N N . LYS A 1 102 ? -1.293 9.998 16.035 1.00 94.44 102 LYS A N 1
ATOM 792 C CA . LYS A 1 102 ? -1.291 10.533 14.666 1.00 94.44 102 LYS A CA 1
ATOM 793 C C . LYS A 1 102 ? -2.319 9.828 13.790 1.00 94.44 102 LYS A C 1
ATOM 795 O O . LYS A 1 102 ? -2.410 8.605 13.801 1.00 94.44 102 LYS A O 1
ATOM 800 N N . TYR A 1 103 ? -3.045 10.603 12.991 1.00 94.81 103 TYR A N 1
ATOM 801 C CA . TYR A 1 103 ? -4.114 10.104 12.131 1.00 94.81 103 TYR A CA 1
ATOM 802 C C . TYR A 1 103 ? -3.714 10.246 10.672 1.00 94.81 103 TYR A C 1
ATOM 804 O O . TYR A 1 103 ? -3.261 11.304 10.250 1.00 94.81 103 TYR A O 1
ATOM 812 N N . PHE A 1 104 ? -3.915 9.191 9.896 1.00 95.12 104 PHE A N 1
ATOM 813 C CA . PHE A 1 104 ? -3.558 9.118 8.487 1.00 95.12 104 PHE A CA 1
ATOM 814 C C . PHE A 1 104 ? -4.811 8.948 7.641 1.00 95.12 104 PHE A C 1
ATOM 816 O O . PHE A 1 104 ? -5.679 8.132 7.944 1.00 95.12 104 PHE A O 1
ATOM 823 N N . CYS A 1 105 ? -4.907 9.715 6.561 1.00 95.06 105 CYS A N 1
ATOM 824 C CA . CYS A 1 105 ? -6.011 9.644 5.617 1.00 95.06 105 CYS A CA 1
ATOM 825 C C . CYS A 1 105 ? -6.003 8.313 4.856 1.00 95.06 105 CYS A C 1
ATOM 827 O O . CYS A 1 105 ? -5.011 7.953 4.233 1.00 95.06 105 CYS A O 1
ATOM 829 N N . THR A 1 106 ? -7.136 7.620 4.806 1.00 93.25 106 THR A N 1
ATOM 830 C CA . THR A 1 106 ? -7.294 6.378 4.020 1.00 93.25 106 THR A CA 1
ATOM 831 C C . THR A 1 106 ? -7.182 6.569 2.504 1.00 93.25 106 THR A C 1
ATOM 833 O O . THR A 1 106 ? -6.981 5.592 1.790 1.00 93.25 106 THR A O 1
ATOM 836 N N . ALA A 1 107 ? -7.316 7.802 2.001 1.00 91.75 107 ALA A N 1
ATOM 837 C CA . ALA A 1 107 ? -7.266 8.100 0.569 1.00 91.75 107 ALA A CA 1
ATOM 838 C C . ALA A 1 107 ? -5.864 8.500 0.085 1.00 91.75 107 ALA A C 1
ATOM 840 O O . ALA A 1 107 ? -5.400 7.988 -0.927 1.00 91.75 107 ALA A O 1
ATOM 841 N N . CYS A 1 108 ? -5.186 9.415 0.789 1.00 93.31 108 CYS A N 1
ATOM 842 C CA . CYS A 1 108 ? -3.856 9.897 0.390 1.00 93.31 108 CYS A CA 1
ATOM 843 C C . CYS A 1 108 ? -2.715 9.395 1.274 1.00 93.31 108 CYS A C 1
ATOM 845 O O . CYS A 1 108 ? -1.561 9.686 0.972 1.00 93.31 108 CYS A O 1
ATOM 847 N N . LEU A 1 109 ? -3.023 8.682 2.365 1.00 92.88 109 LEU A N 1
ATOM 848 C CA . LEU A 1 109 ? -2.057 8.083 3.297 1.00 92.88 109 LEU A CA 1
ATOM 849 C C . LEU A 1 109 ? -1.156 9.096 4.018 1.00 92.88 109 LEU A C 1
ATOM 851 O O . LEU A 1 109 ? -0.173 8.721 4.654 1.00 92.88 109 LEU A O 1
ATOM 855 N N . LYS A 1 110 ? -1.499 10.384 3.948 1.00 93.75 110 LYS A N 1
ATOM 856 C CA . LYS A 1 110 ? -0.816 11.465 4.660 1.00 93.75 110 LYS A CA 1
ATOM 857 C C . LYS A 1 110 ? -1.491 11.741 5.999 1.00 93.75 110 LYS A C 1
ATOM 859 O O . LYS A 1 110 ? -2.689 11.494 6.155 1.00 93.75 110 LYS A O 1
ATOM 864 N N . GLU A 1 111 ? -0.711 12.278 6.931 1.00 95.50 111 GLU A N 1
ATOM 865 C CA . GLU A 1 111 ? -1.210 12.777 8.215 1.00 95.50 111 GLU A CA 1
ATOM 866 C C . GLU A 1 111 ? -2.276 13.869 7.981 1.00 95.50 111 GLU A C 1
ATOM 868 O O . GLU A 1 111 ? -2.148 14.661 7.035 1.00 95.50 111 GLU A O 1
ATOM 873 N N . VAL A 1 112 ? -3.352 13.856 8.778 1.00 93.38 112 VAL A N 1
ATOM 874 C CA . VAL A 1 112 ? -4.466 14.825 8.709 1.00 93.38 112 VAL A CA 1
ATOM 875 C C . VAL A 1 112 ? -4.378 15.912 9.768 1.00 93.38 112 VAL A C 1
ATOM 877 O O . VAL A 1 112 ? -3.988 15.595 10.912 1.00 93.38 112 VAL A O 1
#

Radius of gyration: 14.68 Å; chains: 1; bounding box: 38×34×36 Å

pLDDT: mean 93.85, std 8.77, range [44.12, 98.44]

Foldseek 3Di:
DDPPFFFKDKDFDQVLFQQPCQLQVQQPQNQKDFAPDHDPVGHRGIDGNGTDHQQPCRSCVRDPRNPGMDMGGRPVVQDDWDQDPVVRGIAGWDDDPVGPPWIAGPPPRDTD

Sequence (112 aa):
MGDKKTKGHVVVNIEECKGCGLCVEACPVNVLYQSEKFNTRGYHYAQYKGDGCTGCGICFYSCPEPGAITVFKRWDKITEKRFCKNCDGERFVFTLEDKPGKYFCTACLKEV

Secondary structure (DSSP, 8-state):
-------EEEEE-TTT-----HHHHT-TT--EEEEEEE-TTS-EEEEE-SS------HHHHT-S-TTTEEEEE-GGG---EEEETTTTEEEEEEEETTEEEEEEETTT-SB-